Protein AF-A0A349EHI0-F1 (afdb_monomer_lite)

Structure (mmCIF, N/CA/C/O backbone):
data_AF-A0A349EHI0-F1
#
_entry.id   AF-A0A349EHI0-F1
#
loop_
_atom_site.group_PDB
_atom_site.id
_atom_site.type_symbol
_atom_site.label_atom_id
_atom_site.label_alt_id
_atom_site.label_comp_id
_atom_site.label_asym_id
_atom_site.label_entity_id
_atom_site.label_seq_id
_atom_site.pdbx_PDB_ins_code
_atom_site.Cartn_x
_atom_site.Cartn_y
_atom_site.Cartn_z
_atom_site.occupancy
_atom_site.B_iso_or_equiv
_atom_site.auth_seq_id
_atom_site.auth_comp_id
_atom_site.auth_asym_id
_atom_site.auth_atom_id
_atom_site.pdbx_PDB_model_num
ATOM 1 N N . MET A 1 1 ? 39.156 -5.769 6.369 1.00 40.38 1 MET A N 1
ATOM 2 C CA . MET A 1 1 ? 37.749 -6.201 6.213 1.00 40.38 1 MET A CA 1
ATOM 3 C C . MET A 1 1 ? 36.982 -5.033 5.622 1.00 40.38 1 MET A C 1
ATOM 5 O O . MET A 1 1 ? 36.780 -4.041 6.307 1.00 40.38 1 MET A O 1
ATOM 9 N N . HIS A 1 2 ? 36.723 -5.087 4.316 1.00 47.41 2 HIS A N 1
ATOM 10 C CA . HIS A 1 2 ? 36.273 -3.944 3.522 1.00 47.41 2 HIS A CA 1
ATOM 11 C C . HIS A 1 2 ? 34.838 -3.546 3.887 1.00 47.41 2 HIS A C 1
ATOM 13 O O . HIS A 1 2 ? 33.888 -4.242 3.528 1.00 47.41 2 HIS A O 1
ATOM 19 N N . GLN A 1 3 ? 34.696 -2.417 4.585 1.00 51.94 3 GLN A N 1
ATOM 20 C CA . GLN A 1 3 ? 33.461 -1.639 4.611 1.00 51.94 3 GLN A CA 1
ATOM 21 C C . GLN A 1 3 ? 33.205 -1.130 3.187 1.00 51.94 3 GLN A C 1
ATOM 23 O O . GLN A 1 3 ? 33.597 -0.019 2.841 1.00 51.94 3 GLN A O 1
ATOM 28 N N . HIS A 1 4 ? 32.585 -1.948 2.3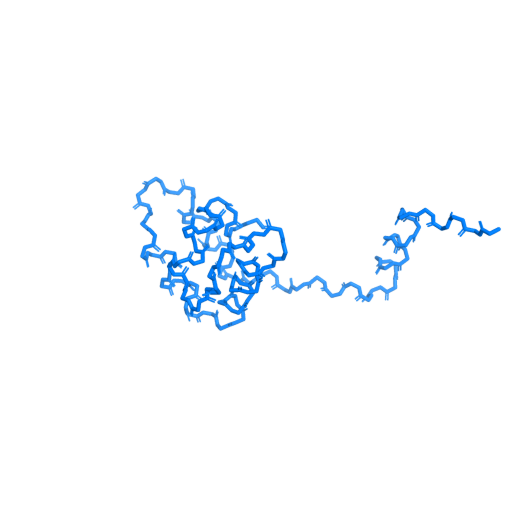36 1.00 54.03 4 HIS A N 1
ATOM 29 C CA . HIS A 1 4 ? 31.960 -1.425 1.126 1.00 54.03 4 HIS A CA 1
ATOM 30 C C . HIS A 1 4 ? 30.824 -0.525 1.601 1.00 54.03 4 HIS A C 1
ATOM 32 O O . HIS A 1 4 ? 29.818 -0.996 2.137 1.00 54.03 4 HIS A O 1
ATOM 38 N N . SER A 1 5 ? 31.053 0.784 1.525 1.00 74.06 5 SER A N 1
ATOM 39 C CA . SER A 1 5 ? 30.063 1.775 1.921 1.00 74.06 5 SER A CA 1
ATOM 40 C C . SER A 1 5 ? 28.777 1.534 1.123 1.00 74.06 5 SER A C 1
ATOM 42 O O . SER A 1 5 ? 28.827 1.219 -0.065 1.00 74.06 5 SER A O 1
ATOM 44 N N . LEU A 1 6 ? 27.613 1.675 1.766 1.00 71.25 6 LEU A N 1
ATOM 45 C CA . LEU A 1 6 ? 26.293 1.553 1.124 1.00 71.25 6 LEU A CA 1
ATOM 46 C C . LEU A 1 6 ? 26.224 2.339 -0.202 1.00 71.25 6 LEU A C 1
ATOM 48 O O . LEU A 1 6 ? 25.610 1.895 -1.168 1.00 71.25 6 LEU A O 1
ATOM 52 N N . HIS A 1 7 ? 26.925 3.472 -0.245 1.00 73.31 7 HIS A N 1
ATOM 53 C CA . HIS A 1 7 ? 27.120 4.316 -1.414 1.00 73.31 7 HIS A CA 1
ATOM 54 C C . HIS A 1 7 ? 27.691 3.564 -2.632 1.00 73.31 7 HIS A C 1
ATOM 56 O O . HIS A 1 7 ? 27.130 3.657 -3.722 1.00 73.31 7 HIS A O 1
ATOM 62 N N . GLU A 1 8 ? 28.753 2.771 -2.469 1.00 77.12 8 GLU A N 1
ATOM 63 C CA . GLU A 1 8 ? 29.341 2.006 -3.580 1.00 77.12 8 GLU A CA 1
ATOM 64 C C . GLU A 1 8 ? 28.412 0.902 -4.085 1.00 77.12 8 GLU A C 1
ATOM 66 O O . GLU A 1 8 ? 28.326 0.669 -5.292 1.00 77.12 8 GLU A O 1
ATOM 71 N N . SER A 1 9 ? 27.679 0.252 -3.177 1.00 71.50 9 SER A N 1
ATOM 72 C CA . SER A 1 9 ? 26.699 -0.777 -3.532 1.00 71.50 9 SER A CA 1
ATOM 73 C C . SER A 1 9 ? 25.537 -0.198 -4.345 1.00 71.50 9 SER A C 1
ATOM 75 O O . SER A 1 9 ? 25.110 -0.817 -5.320 1.00 71.50 9 SER A O 1
ATOM 77 N N . ILE A 1 10 ? 25.068 1.008 -3.999 1.00 76.06 10 ILE A N 1
ATOM 78 C CA . ILE A 1 10 ? 24.027 1.721 -4.755 1.00 76.06 10 ILE A CA 1
ATOM 79 C C . ILE A 1 10 ? 24.551 2.115 -6.142 1.00 76.06 10 ILE A C 1
ATOM 81 O O . ILE A 1 10 ? 23.903 1.806 -7.141 1.00 76.06 10 ILE A O 1
ATOM 85 N N . ILE A 1 11 ? 25.741 2.723 -6.234 1.00 80.12 11 ILE A N 1
ATOM 86 C CA . ILE A 1 11 ? 26.325 3.126 -7.527 1.00 80.12 11 ILE A CA 1
ATOM 87 C C . ILE A 1 11 ? 26.549 1.917 -8.440 1.00 80.12 11 ILE A C 1
ATOM 89 O O . ILE A 1 11 ? 26.224 1.984 -9.625 1.00 80.12 11 ILE A O 1
ATOM 93 N N . ARG A 1 12 ? 27.044 0.791 -7.909 1.00 74.56 12 ARG A N 1
ATOM 94 C CA . ARG A 1 12 ? 27.198 -0.445 -8.692 1.00 74.56 12 ARG A CA 1
ATOM 95 C C . ARG A 1 12 ? 25.870 -0.975 -9.214 1.00 74.56 12 ARG A C 1
ATOM 97 O O . ARG A 1 12 ? 25.820 -1.372 -10.372 1.00 74.56 12 ARG A O 1
ATOM 104 N N . ALA A 1 13 ? 24.823 -0.975 -8.391 1.00 68.44 13 ALA A N 1
ATOM 105 C CA . ALA A 1 13 ? 23.500 -1.444 -8.797 1.00 68.44 13 ALA A CA 1
ATOM 106 C C . ALA A 1 13 ? 22.866 -0.546 -9.877 1.00 68.44 13 ALA A C 1
ATOM 108 O O . ALA A 1 13 ? 22.174 -1.048 -10.765 1.00 68.44 13 ALA A O 1
ATOM 109 N N . PHE A 1 14 ? 23.126 0.768 -9.830 1.00 69.25 14 PHE A N 1
ATOM 110 C CA . PHE A 1 14 ? 22.723 1.710 -10.880 1.00 69.25 14 PHE A CA 1
ATOM 111 C C . PHE A 1 14 ? 23.509 1.479 -12.177 1.00 69.25 14 PHE A C 1
ATOM 113 O O . PHE A 1 14 ? 22.915 1.385 -13.248 1.00 69.25 14 PHE A O 1
ATOM 120 N N . ALA A 1 15 ? 24.834 1.343 -12.087 1.00 70.56 15 ALA A N 1
ATOM 121 C CA . ALA A 1 15 ? 25.711 1.164 -13.244 1.00 70.56 15 ALA A CA 1
ATOM 122 C C . ALA A 1 15 ? 25.545 -0.202 -13.933 1.00 70.56 15 ALA A C 1
ATOM 124 O O . ALA A 1 15 ? 25.774 -0.312 -15.135 1.00 70.56 15 ALA A O 1
ATOM 125 N N . SER A 1 16 ? 25.144 -1.245 -13.198 1.00 70.12 16 SER A N 1
ATOM 126 C CA . SER A 1 16 ? 24.947 -2.589 -13.752 1.00 70.12 16 SER A CA 1
ATOM 127 C C . SER A 1 16 ? 23.611 -2.769 -14.481 1.00 70.12 16 SER A C 1
ATOM 129 O O . SER A 1 16 ? 23.356 -3.855 -15.000 1.00 70.12 16 SER A O 1
ATOM 131 N N . ASN A 1 17 ? 22.746 -1.744 -14.515 1.00 55.06 17 ASN A N 1
ATOM 132 C CA . ASN A 1 17 ? 21.386 -1.811 -15.067 1.00 55.06 17 ASN A CA 1
ATOM 133 C C . ASN A 1 17 ? 20.547 -2.976 -14.478 1.00 55.06 17 ASN A C 1
ATOM 135 O O . ASN A 1 17 ? 19.556 -3.407 -15.070 1.00 55.06 17 ASN A O 1
ATOM 139 N N . GLN A 1 18 ? 20.961 -3.502 -13.315 1.00 58.28 18 GLN A N 1
ATOM 140 C CA . GLN A 1 18 ? 20.286 -4.578 -12.578 1.00 58.28 18 GLN A CA 1
ATOM 141 C C . GLN A 1 18 ? 19.150 -4.042 -11.705 1.00 58.28 18 GLN A C 1
ATOM 143 O O . GLN A 1 18 ? 18.280 -4.804 -11.287 1.00 58.28 18 GLN A O 1
ATOM 148 N N . LEU A 1 19 ? 19.124 -2.730 -11.455 1.00 53.59 19 LEU A N 1
ATOM 149 C CA . LEU A 1 19 ? 17.955 -2.044 -10.928 1.00 53.59 19 LEU A CA 1
ATOM 150 C C . LEU A 1 19 ? 16.919 -1.907 -12.045 1.00 53.59 19 LEU A C 1
ATOM 152 O O . LEU A 1 19 ? 16.882 -0.917 -12.773 1.00 53.59 19 LEU A O 1
ATOM 156 N N . GLN A 1 20 ? 16.053 -2.912 -12.173 1.00 52.09 20 GLN A N 1
ATOM 157 C CA . GLN A 1 20 ? 14.779 -2.722 -12.853 1.00 52.09 20 GLN A CA 1
ATOM 158 C C . GLN A 1 20 ? 13.946 -1.767 -11.999 1.00 52.09 20 GLN A C 1
ATOM 160 O O . GLN A 1 20 ? 13.281 -2.185 -11.052 1.00 52.09 20 GLN A O 1
ATOM 165 N N . LEU A 1 21 ? 14.010 -0.471 -12.315 1.00 47.41 21 LEU A N 1
ATOM 166 C CA . LEU A 1 21 ? 12.973 0.465 -11.902 1.00 47.41 21 LEU A CA 1
ATOM 167 C C . LEU A 1 21 ? 11.659 -0.102 -12.452 1.00 47.41 21 LEU A C 1
ATOM 169 O O . LEU A 1 21 ? 11.534 -0.218 -13.676 1.00 47.41 21 LEU A O 1
ATOM 173 N N . PRO A 1 22 ? 10.718 -0.536 -11.594 1.00 52.53 22 PRO A N 1
ATOM 174 C CA . PRO A 1 22 ? 9.439 -1.010 -12.088 1.00 52.53 22 PRO A CA 1
ATOM 175 C C . PRO A 1 22 ? 8.843 0.113 -12.932 1.00 52.53 22 PRO A C 1
ATOM 177 O O . PRO A 1 22 ? 8.859 1.273 -12.514 1.00 52.53 22 PRO A O 1
ATOM 180 N N . ALA A 1 23 ? 8.386 -0.219 -14.143 1.00 56.06 23 ALA A N 1
ATOM 181 C CA . ALA A 1 23 ? 7.723 0.747 -15.006 1.00 56.06 23 ALA A CA 1
ATOM 182 C C . ALA A 1 23 ? 6.636 1.431 -14.176 1.00 56.06 23 ALA A C 1
ATOM 184 O O . ALA A 1 23 ? 5.751 0.745 -13.666 1.00 56.06 23 ALA A O 1
ATOM 185 N N . PHE A 1 24 ? 6.765 2.745 -13.976 1.00 55.53 24 PHE A N 1
ATOM 186 C CA . PHE A 1 24 ? 5.861 3.510 -13.126 1.00 55.53 24 PHE A CA 1
ATOM 187 C C . PHE A 1 24 ? 4.458 3.366 -13.732 1.00 55.53 24 PHE A C 1
ATOM 189 O O . PHE A 1 24 ? 4.232 3.883 -14.831 1.00 55.53 24 PHE A O 1
ATOM 196 N N . PRO A 1 25 ? 3.541 2.590 -13.121 1.00 64.50 25 PRO A N 1
ATOM 197 C CA . PRO A 1 25 ? 2.308 2.218 -13.797 1.00 64.50 25 PRO A CA 1
ATOM 198 C C . PRO A 1 25 ? 1.511 3.485 -14.101 1.00 64.50 25 PRO A C 1
ATOM 200 O O . PRO A 1 25 ? 1.436 4.380 -13.260 1.00 64.50 25 PRO A O 1
ATOM 203 N N . ALA A 1 26 ? 0.850 3.567 -15.258 1.00 69.25 26 ALA A N 1
ATOM 204 C CA . ALA A 1 26 ? -0.062 4.680 -15.555 1.00 69.25 26 ALA A CA 1
ATOM 205 C C . ALA A 1 26 ? -1.119 4.875 -14.442 1.00 69.25 26 ALA A C 1
ATOM 207 O O . ALA A 1 26 ? -1.615 5.979 -14.218 1.00 69.25 26 ALA A O 1
ATOM 208 N N . VAL A 1 27 ? -1.428 3.800 -13.709 1.00 75.94 27 VAL A N 1
ATOM 209 C CA . VAL A 1 27 ? -2.285 3.800 -12.520 1.00 75.94 27 VAL A CA 1
ATOM 210 C C . VAL A 1 27 ? -1.670 4.582 -11.355 1.00 75.94 27 VAL A C 1
ATOM 212 O O . VAL A 1 27 ? -2.396 5.321 -10.701 1.00 75.94 27 VAL A O 1
ATOM 215 N N . ALA A 1 28 ? -0.355 4.515 -11.130 1.00 73.25 28 ALA A N 1
ATOM 216 C CA . ALA A 1 28 ? 0.319 5.274 -10.073 1.00 73.25 28 ALA A CA 1
ATOM 217 C C . ALA A 1 28 ? 0.229 6.790 -10.310 1.00 73.25 28 ALA A C 1
ATOM 219 O O . ALA A 1 28 ? -0.049 7.542 -9.379 1.00 73.25 28 ALA A O 1
ATOM 220 N N . MET A 1 29 ? 0.366 7.242 -11.563 1.00 79.31 29 MET A N 1
ATOM 221 C CA . MET A 1 29 ? 0.174 8.657 -11.914 1.00 79.31 29 MET A CA 1
ATOM 222 C C . MET A 1 29 ? -1.259 9.127 -11.647 1.00 79.31 29 MET A C 1
ATOM 224 O O . MET A 1 29 ? -1.462 10.182 -11.047 1.00 79.31 29 MET A O 1
ATOM 228 N N . LYS A 1 30 ? -2.255 8.329 -12.048 1.00 80.19 30 LYS A N 1
ATOM 229 C CA . LYS A 1 30 ? -3.668 8.618 -11.759 1.00 80.19 30 LYS A CA 1
ATOM 230 C C . LYS A 1 30 ? -3.941 8.641 -10.257 1.00 80.19 30 LYS A C 1
ATOM 232 O O . LYS A 1 30 ? -4.678 9.505 -9.794 1.00 80.19 30 LYS A O 1
ATOM 237 N N . LEU A 1 31 ? -3.309 7.746 -9.496 1.00 81.44 31 LEU A N 1
ATOM 238 C CA . LEU A 1 31 ? -3.402 7.730 -8.039 1.00 81.44 31 LEU A CA 1
ATOM 239 C C . LEU A 1 31 ? -2.838 9.013 -7.423 1.00 81.44 31 LEU A C 1
ATOM 241 O O . LEU A 1 31 ? -3.486 9.609 -6.567 1.00 81.44 31 LEU A O 1
ATOM 245 N N . GLN A 1 32 ? -1.664 9.465 -7.876 1.00 81.25 32 GLN A N 1
ATOM 246 C CA . GLN A 1 32 ? -1.072 10.721 -7.408 1.00 81.25 32 GLN A CA 1
ATOM 247 C C . GLN A 1 32 ? -1.982 11.916 -7.691 1.00 81.25 32 GLN A C 1
ATOM 249 O O . GLN A 1 32 ? -2.172 12.757 -6.816 1.00 81.25 32 GLN A O 1
ATOM 254 N N . GLN A 1 33 ? -2.576 11.973 -8.884 1.00 84.12 33 GLN A N 1
ATOM 255 C CA . GLN A 1 33 ? -3.535 13.020 -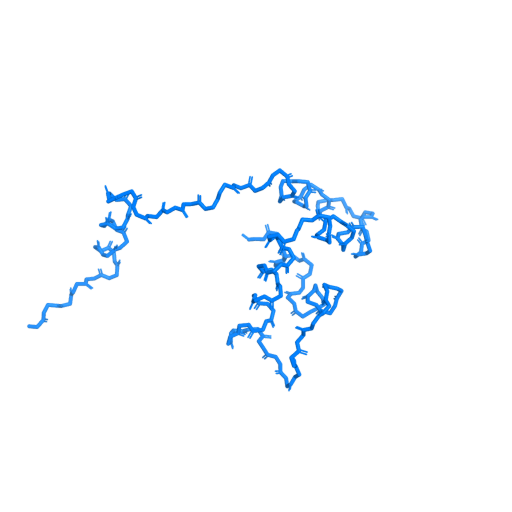9.242 1.00 84.12 33 GLN A CA 1
ATOM 256 C C . GLN A 1 33 ? -4.784 12.970 -8.358 1.00 84.12 33 GLN A C 1
ATOM 258 O O . GLN A 1 33 ? -5.203 13.996 -7.831 1.00 84.12 33 GLN A O 1
ATOM 263 N N . ALA A 1 34 ? -5.345 11.779 -8.138 1.00 85.19 34 ALA A N 1
ATOM 264 C CA . ALA A 1 34 ? -6.511 11.597 -7.281 1.00 85.19 34 ALA A CA 1
ATOM 265 C C . ALA A 1 34 ? -6.222 12.034 -5.835 1.00 85.19 34 ALA A C 1
ATOM 267 O O . ALA A 1 34 ? -7.046 12.690 -5.208 1.00 85.19 34 ALA A O 1
ATOM 268 N N . LEU A 1 35 ? -5.030 11.756 -5.309 1.00 81.88 35 LEU A N 1
ATOM 269 C CA . LEU A 1 35 ? -4.637 12.160 -3.955 1.00 81.88 35 LEU A CA 1
ATOM 270 C C . LEU A 1 35 ? -4.441 13.666 -3.768 1.00 81.88 35 LEU A C 1
ATOM 272 O O . LEU A 1 35 ? -4.446 14.139 -2.631 1.00 81.88 35 LEU A O 1
ATOM 276 N N . GLN A 1 36 ? -4.253 14.411 -4.857 1.00 83.50 36 GLN A N 1
ATOM 277 C CA . GLN A 1 36 ? -4.194 15.872 -4.830 1.00 83.50 36 GLN A CA 1
ATOM 278 C C . GLN A 1 36 ? -5.589 16.512 -4.837 1.00 83.50 36 GLN A C 1
ATOM 280 O O . GLN A 1 36 ? -5.714 17.676 -4.457 1.00 83.50 36 GLN A O 1
ATOM 285 N N . ASP A 1 37 ? -6.633 15.773 -5.229 1.00 85.12 37 ASP A N 1
ATOM 286 C CA . ASP A 1 37 ? -8.012 16.256 -5.194 1.00 85.12 37 ASP A CA 1
ATOM 287 C C . ASP A 1 37 ? -8.632 16.030 -3.798 1.00 85.12 37 ASP A C 1
ATOM 289 O O . ASP A 1 37 ? -8.813 14.884 -3.375 1.00 85.12 37 ASP A O 1
ATOM 293 N N . PRO A 1 38 ? -9.012 17.099 -3.069 1.00 78.19 38 PRO A N 1
ATOM 294 C CA . PRO A 1 38 ? -9.643 16.983 -1.754 1.00 78.19 38 PRO A CA 1
ATOM 295 C C . PRO A 1 38 ? -11.021 16.298 -1.773 1.00 78.19 38 PRO A C 1
ATOM 297 O O . PRO A 1 38 ? -11.549 15.983 -0.707 1.00 78.19 38 PRO A O 1
ATOM 300 N N . LYS A 1 39 ? -11.627 16.073 -2.946 1.00 85.19 39 LYS A N 1
ATOM 301 C CA . LYS A 1 39 ? -12.899 15.349 -3.095 1.00 85.19 39 LYS A CA 1
ATOM 302 C C . LYS A 1 39 ? -12.728 13.837 -3.231 1.00 85.19 39 LYS A C 1
ATOM 304 O O . LYS A 1 39 ? -13.723 13.118 -3.127 1.00 85.19 39 LYS A O 1
ATOM 309 N N . THR A 1 40 ? -11.508 13.356 -3.455 1.00 83.31 40 THR A N 1
ATOM 310 C CA . THR A 1 40 ? -11.241 11.932 -3.660 1.00 83.31 40 THR A CA 1
ATOM 311 C C . THR A 1 40 ? -11.545 11.131 -2.407 1.00 83.31 40 THR A C 1
ATOM 313 O O . THR A 1 40 ? -11.050 11.414 -1.312 1.00 83.31 40 THR A O 1
ATOM 316 N N . ARG A 1 41 ? -12.339 10.075 -2.573 1.00 85.06 41 ARG A N 1
ATOM 317 C CA . ARG A 1 41 ? -12.680 9.146 -1.500 1.00 85.06 41 ARG A CA 1
ATOM 318 C C . ARG A 1 41 ? -11.750 7.942 -1.532 1.00 85.06 41 ARG A C 1
ATOM 320 O O . ARG A 1 41 ? -11.240 7.534 -2.572 1.00 85.06 41 ARG A O 1
ATOM 327 N N . VAL A 1 42 ? -11.605 7.292 -0.379 1.00 82.06 42 VAL A N 1
ATOM 328 C CA . VAL A 1 42 ? -10.847 6.031 -0.254 1.00 82.06 42 VAL A CA 1
ATOM 329 C C . VAL A 1 42 ? -11.374 4.950 -1.205 1.00 82.06 42 VAL A C 1
ATOM 331 O O . VAL A 1 42 ? -10.589 4.180 -1.745 1.00 82.06 42 VAL A O 1
ATOM 334 N N . THR A 1 43 ? -12.685 4.921 -1.450 1.00 86.69 43 THR A N 1
ATOM 335 C CA . THR A 1 43 ? -13.335 3.991 -2.387 1.00 86.69 43 THR A CA 1
ATOM 336 C C . THR A 1 43 ? -12.895 4.199 -3.834 1.00 86.69 43 THR A C 1
ATOM 338 O O . THR A 1 43 ? -12.807 3.235 -4.589 1.00 86.69 43 THR A O 1
ATOM 341 N N . ASP A 1 44 ? -12.588 5.439 -4.219 1.00 86.81 44 ASP A N 1
ATOM 342 C CA . ASP A 1 44 ? -12.158 5.761 -5.581 1.00 86.81 44 ASP A CA 1
ATOM 343 C C . ASP A 1 44 ? -10.731 5.247 -5.804 1.00 86.81 44 ASP A C 1
ATOM 345 O O . ASP A 1 44 ? -10.432 4.620 -6.819 1.00 86.81 44 ASP A O 1
ATOM 349 N N . LEU A 1 45 ? -9.865 5.433 -4.801 1.00 84.94 45 LEU A N 1
ATOM 350 C CA . LEU A 1 45 ? -8.505 4.892 -4.790 1.00 84.94 45 LEU A CA 1
ATOM 351 C C . LEU A 1 45 ? -8.511 3.362 -4.793 1.00 84.94 45 LEU A C 1
ATOM 353 O O . LEU A 1 45 ? -7.760 2.741 -5.540 1.00 84.94 45 LEU A O 1
ATOM 357 N N . GLU A 1 46 ? -9.373 2.749 -3.981 1.00 87.94 46 GLU A N 1
ATOM 358 C CA . GLU A 1 46 ? -9.535 1.297 -3.938 1.00 87.94 46 GLU A CA 1
ATOM 359 C C . GLU A 1 46 ? -9.914 0.734 -5.310 1.00 87.94 46 GLU A C 1
ATOM 361 O O . GLU A 1 46 ? -9.274 -0.211 -5.767 1.00 87.94 46 GLU A O 1
ATOM 366 N N . ALA A 1 47 ? -10.886 1.339 -5.999 1.00 88.12 47 ALA A N 1
ATOM 367 C CA . A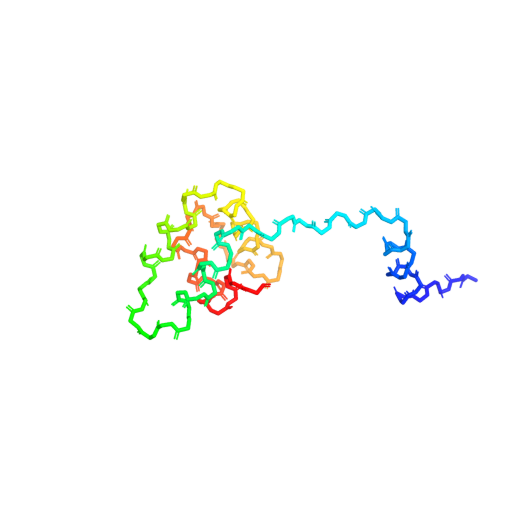LA A 1 47 ? -11.290 0.909 -7.335 1.00 88.12 47 ALA A CA 1
ATOM 368 C C . ALA A 1 47 ? -10.134 0.991 -8.349 1.00 88.12 47 ALA A C 1
ATOM 370 O O . ALA A 1 47 ? -9.948 0.074 -9.150 1.00 88.12 47 ALA A O 1
ATOM 371 N N . MET A 1 48 ? -9.322 2.053 -8.288 1.00 85.94 48 MET A N 1
ATOM 372 C CA . MET A 1 48 ? -8.141 2.197 -9.149 1.00 85.94 48 MET A CA 1
ATOM 373 C C . MET A 1 48 ? -7.074 1.136 -8.854 1.00 85.94 48 MET A C 1
ATOM 375 O O . MET A 1 48 ? -6.504 0.573 -9.785 1.00 85.94 48 MET A O 1
ATOM 379 N N . ILE A 1 49 ? -6.820 0.846 -7.575 1.00 87.69 49 ILE A N 1
ATOM 380 C CA . ILE A 1 49 ? -5.815 -0.137 -7.150 1.00 87.69 49 ILE A CA 1
ATOM 381 C C . ILE A 1 49 ? -6.250 -1.557 -7.504 1.00 87.69 49 ILE A C 1
ATOM 383 O O . ILE A 1 49 ? -5.445 -2.334 -8.002 1.00 87.69 49 ILE A O 1
ATOM 387 N N . VAL A 1 50 ? -7.514 -1.910 -7.261 1.00 87.25 50 VAL A N 1
ATOM 388 C CA . VAL A 1 50 ? -8.048 -3.245 -7.573 1.00 87.25 50 VAL A CA 1
ATOM 389 C C . VAL A 1 50 ? -8.033 -3.515 -9.081 1.00 87.25 50 VAL A C 1
ATOM 391 O O . VAL A 1 50 ? -7.845 -4.659 -9.488 1.00 87.25 50 VAL A O 1
ATOM 394 N N . GLY A 1 51 ? -8.167 -2.474 -9.910 1.00 85.88 51 GLY A N 1
ATOM 395 C CA . GLY A 1 51 ? -8.040 -2.579 -11.365 1.00 85.88 51 GLY A CA 1
ATOM 396 C C . GLY A 1 51 ? -6.644 -2.983 -11.862 1.00 85.88 51 GLY A C 1
ATOM 397 O O . GLY A 1 51 ? -6.519 -3.403 -13.010 1.00 85.88 51 GLY A O 1
ATOM 398 N N . ASP A 1 52 ? -5.609 -2.898 -11.019 1.00 84.88 52 ASP A N 1
ATOM 399 C CA . ASP A 1 52 ? -4.235 -3.292 -11.337 1.00 84.88 52 ASP A CA 1
ATOM 400 C C . ASP A 1 52 ? -3.721 -4.320 -10.317 1.00 84.88 52 ASP A C 1
ATOM 402 O O . ASP A 1 52 ? -3.338 -4.003 -9.189 1.00 84.88 52 ASP A O 1
ATOM 406 N N . GLN A 1 53 ? -3.679 -5.588 -10.730 1.00 83.75 53 GLN A N 1
ATOM 407 C CA . GLN A 1 53 ? -3.265 -6.694 -9.866 1.00 83.75 53 GLN A CA 1
ATOM 408 C C . GLN A 1 53 ? -1.826 -6.540 -9.342 1.00 83.75 53 GLN A C 1
ATOM 410 O O . GLN A 1 53 ? -1.534 -6.943 -8.210 1.00 83.75 53 GLN A O 1
ATOM 415 N N . ALA A 1 54 ? -0.919 -5.968 -10.140 1.00 84.00 54 ALA A N 1
ATOM 416 C CA . ALA A 1 54 ? 0.467 -5.782 -9.733 1.00 84.00 54 ALA A CA 1
ATOM 417 C C . ALA A 1 54 ? 0.557 -4.729 -8.623 1.00 84.00 54 ALA A C 1
ATOM 419 O O . ALA A 1 54 ? 1.209 -4.971 -7.601 1.00 84.00 54 ALA A O 1
ATOM 420 N N . LEU A 1 55 ? -0.158 -3.612 -8.785 1.00 84.25 55 LEU A N 1
ATOM 421 C CA . LEU A 1 55 ? -0.247 -2.554 -7.782 1.00 84.25 55 LEU A CA 1
ATOM 422 C C . LEU A 1 55 ? -0.930 -3.045 -6.499 1.00 84.25 55 LEU A C 1
ATOM 424 O O . LEU A 1 55 ? -0.399 -2.856 -5.403 1.00 84.25 55 LEU A O 1
ATOM 428 N N . ALA A 1 56 ? -2.058 -3.747 -6.623 1.00 88.69 56 ALA A N 1
ATOM 429 C CA . ALA A 1 56 ? -2.765 -4.348 -5.495 1.00 88.69 56 ALA A CA 1
ATOM 430 C C . ALA A 1 56 ? -1.850 -5.273 -4.675 1.00 88.69 56 ALA A C 1
ATOM 432 O O . ALA A 1 56 ? -1.790 -5.182 -3.446 1.00 88.69 56 ALA A O 1
ATOM 433 N N . SER A 1 57 ? -1.081 -6.129 -5.353 1.00 88.94 57 SER A N 1
ATOM 434 C CA . SER A 1 57 ? -0.130 -7.029 -4.701 1.00 88.94 57 SER A CA 1
ATOM 435 C C . SER A 1 57 ? 1.003 -6.268 -4.004 1.00 88.94 57 SER A C 1
ATOM 437 O O . SER A 1 57 ? 1.370 -6.610 -2.880 1.00 88.94 57 SER A O 1
ATOM 439 N N . GLN A 1 58 ? 1.546 -5.220 -4.632 1.00 86.81 58 GLN A N 1
ATOM 440 C CA . GLN A 1 58 ? 2.584 -4.378 -4.028 1.00 86.81 58 GLN A CA 1
ATOM 441 C C . GLN A 1 58 ? 2.090 -3.684 -2.755 1.00 86.81 58 GLN A C 1
ATOM 443 O O . GLN A 1 58 ? 2.764 -3.756 -1.728 1.00 86.81 58 GLN A O 1
ATOM 448 N N . ILE A 1 59 ? 0.894 -3.095 -2.787 1.00 89.06 59 ILE A N 1
ATOM 449 C CA . ILE A 1 59 ? 0.302 -2.399 -1.637 1.00 89.06 59 ILE A CA 1
ATOM 450 C C . ILE A 1 59 ? 0.034 -3.369 -0.480 1.00 89.06 59 ILE A C 1
ATOM 452 O O . ILE A 1 59 ? 0.349 -3.061 0.670 1.00 89.06 59 ILE A O 1
ATOM 456 N N . LEU A 1 60 ? -0.486 -4.568 -0.763 1.00 92.00 60 LEU A N 1
ATOM 457 C CA . LEU A 1 60 ? -0.682 -5.597 0.264 1.00 92.00 60 LEU A CA 1
ATOM 458 C C . LEU A 1 60 ? 0.644 -6.064 0.873 1.00 92.00 60 LEU A C 1
ATOM 460 O O . LEU A 1 60 ? 0.722 -6.245 2.089 1.00 92.00 60 LEU A O 1
ATOM 464 N N . ARG A 1 61 ? 1.697 -6.236 0.064 1.00 90.56 61 ARG A N 1
ATOM 465 C CA . ARG A 1 61 ? 3.034 -6.570 0.583 1.00 90.56 61 ARG A CA 1
ATOM 466 C C . ARG A 1 61 ? 3.595 -5.451 1.454 1.00 90.56 61 ARG A C 1
ATOM 468 O O . ARG A 1 61 ? 4.115 -5.740 2.526 1.00 90.56 61 ARG A O 1
ATOM 475 N N . ALA A 1 62 ? 3.454 -4.195 1.036 1.00 89.75 62 ALA A N 1
ATOM 476 C CA . ALA A 1 62 ? 3.905 -3.044 1.813 1.00 89.75 62 ALA A CA 1
ATOM 477 C C . ALA A 1 62 ? 3.174 -2.955 3.163 1.00 89.75 62 ALA A C 1
ATOM 479 O O . ALA A 1 62 ? 3.822 -2.863 4.205 1.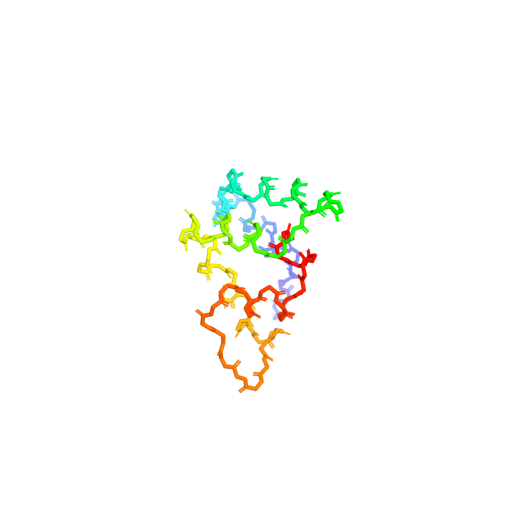00 89.75 62 ALA A O 1
ATOM 480 N N . ALA A 1 63 ? 1.844 -3.091 3.169 1.00 92.31 63 ALA A N 1
ATOM 481 C CA . ALA A 1 63 ? 1.021 -3.035 4.382 1.00 92.31 63 ALA A CA 1
ATOM 482 C C . ALA A 1 63 ? 1.296 -4.170 5.387 1.00 92.31 63 ALA A C 1
ATOM 484 O O . ALA A 1 63 ? 0.990 -4.024 6.571 1.00 92.31 63 ALA A O 1
ATOM 485 N N . ASN A 1 64 ? 1.856 -5.290 4.923 1.00 94.38 64 ASN A N 1
A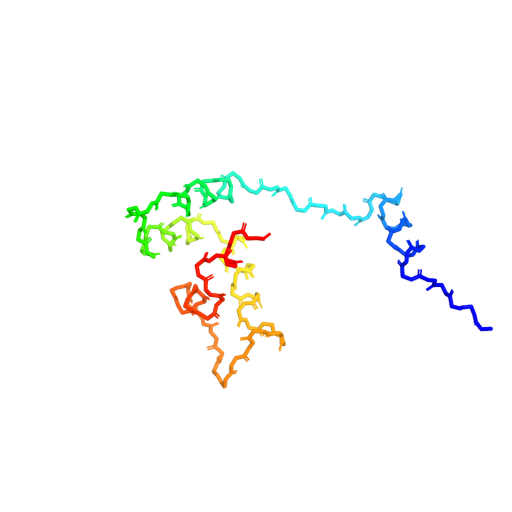TOM 486 C CA . ASN A 1 64 ? 2.272 -6.421 5.756 1.00 94.38 64 ASN A CA 1
ATOM 487 C C . ASN A 1 64 ? 3.793 -6.488 5.975 1.00 94.38 64 ASN A C 1
ATOM 489 O O . ASN A 1 64 ? 4.282 -7.441 6.576 1.00 94.38 64 ASN A O 1
ATOM 493 N N . SER A 1 65 ? 4.558 -5.510 5.485 1.00 93.75 65 SER A N 1
ATOM 494 C CA . SER A 1 65 ? 6.006 -5.475 5.701 1.00 93.75 65 SER A CA 1
ATOM 495 C C . SER A 1 65 ? 6.335 -5.200 7.166 1.00 93.75 65 SER A C 1
ATOM 497 O O . SER A 1 65 ? 5.538 -4.603 7.886 1.00 93.75 65 SER A O 1
ATOM 499 N N . SER A 1 66 ? 7.537 -5.577 7.605 1.00 88.00 66 SER A N 1
ATOM 500 C CA . SER A 1 66 ? 7.981 -5.396 8.994 1.00 88.00 66 SER A CA 1
ATOM 501 C C . SER A 1 66 ? 7.861 -3.961 9.512 1.00 88.00 66 SER A C 1
ATOM 503 O O . SER A 1 66 ? 7.663 -3.770 10.708 1.00 88.00 66 SER A O 1
ATOM 505 N N . LEU A 1 67 ? 7.943 -2.974 8.616 1.00 87.56 67 LEU A N 1
ATOM 506 C CA . LEU A 1 67 ? 7.814 -1.556 8.935 1.00 87.56 67 LEU A CA 1
ATOM 507 C C . LEU A 1 67 ? 6.370 -1.141 9.265 1.00 87.56 67 LEU A C 1
ATOM 509 O O . LEU A 1 67 ? 6.169 -0.283 10.119 1.00 87.56 67 LEU A O 1
ATOM 513 N N . TYR A 1 68 ? 5.378 -1.738 8.599 1.00 87.31 68 TYR A N 1
ATOM 514 C CA . TYR A 1 68 ? 3.968 -1.337 8.705 1.00 87.31 68 TYR A CA 1
ATOM 515 C C . TYR A 1 68 ? 3.064 -2.403 9.340 1.00 87.31 68 TYR A C 1
ATOM 517 O O . TYR A 1 68 ? 1.905 -2.111 9.637 1.00 87.31 68 TYR A O 1
ATOM 525 N N . GLN A 1 69 ? 3.544 -3.636 9.527 1.00 87.00 69 GLN A N 1
ATOM 526 C CA . GLN A 1 69 ? 2.727 -4.741 10.021 1.00 87.00 69 GLN A CA 1
ATOM 527 C C . GLN A 1 69 ? 2.185 -4.450 11.426 1.00 87.00 69 GLN A C 1
ATOM 529 O O . GLN A 1 69 ? 2.899 -4.013 12.325 1.00 87.00 69 GLN A O 1
ATOM 534 N N . GLY A 1 70 ? 0.893 -4.714 11.605 1.00 85.38 70 GLY A N 1
ATOM 535 C CA . GLY A 1 70 ? 0.249 -4.725 12.914 1.00 85.38 70 GLY A CA 1
ATOM 536 C C . GLY A 1 70 ? 0.075 -6.153 13.426 1.00 85.38 70 GLY A C 1
ATOM 537 O O . GLY A 1 70 ? 0.615 -7.102 12.869 1.00 85.38 70 GLY A O 1
ATOM 538 N N . LEU A 1 71 ? -0.775 -6.321 14.438 1.00 86.94 71 LEU A N 1
ATOM 539 C CA . LEU A 1 71 ? -1.086 -7.640 15.009 1.00 86.94 71 LEU A CA 1
ATOM 540 C C . LEU A 1 71 ? -1.785 -8.595 14.026 1.00 86.94 71 LEU A C 1
ATOM 542 O O . LEU A 1 71 ? -1.755 -9.806 14.212 1.00 86.94 71 LEU A O 1
ATOM 546 N N . GLN A 1 72 ? -2.455 -8.058 13.003 1.00 91.75 72 GLN A N 1
ATOM 547 C CA . GLN A 1 72 ? -3.239 -8.837 12.044 1.00 91.75 72 GLN A CA 1
ATOM 548 C C . GLN A 1 72 ? -2.714 -8.678 10.623 1.00 91.75 72 GLN A C 1
ATOM 550 O O . GLN A 1 72 ? -2.476 -7.553 10.175 1.00 91.75 72 GLN A O 1
ATOM 555 N N . HIS A 1 73 ? -2.651 -9.792 9.895 1.00 93.00 73 HIS A N 1
ATOM 556 C CA . HIS A 1 73 ? -2.333 -9.820 8.472 1.00 93.00 73 HIS A CA 1
ATOM 557 C C . HIS A 1 73 ? -3.459 -9.189 7.630 1.00 93.00 73 HIS A C 1
ATOM 559 O O . HIS A 1 73 ? -4.639 -9.495 7.815 1.00 93.00 73 HIS A O 1
ATOM 565 N N . ILE A 1 74 ? -3.102 -8.309 6.693 1.00 95.00 74 ILE A N 1
ATOM 566 C CA . ILE A 1 74 ? -4.037 -7.613 5.800 1.00 95.00 74 ILE A CA 1
ATOM 567 C C . ILE A 1 74 ? -4.195 -8.357 4.485 1.00 95.00 74 ILE A C 1
ATOM 569 O O . ILE A 1 74 ? -3.216 -8.697 3.829 1.00 95.00 74 ILE A O 1
ATOM 573 N N . THR A 1 75 ? -5.447 -8.530 4.069 1.00 94.62 75 THR A N 1
ATOM 574 C CA . THR A 1 75 ? -5.819 -9.211 2.819 1.00 94.62 75 THR A CA 1
ATOM 575 C C . THR A 1 75 ? -6.669 -8.353 1.880 1.00 94.62 75 THR A C 1
ATOM 577 O O . THR A 1 75 ? -6.979 -8.785 0.777 1.00 94.62 75 THR A O 1
ATOM 580 N N . THR A 1 76 ? -7.045 -7.137 2.287 1.00 92.94 76 THR A N 1
ATOM 581 C CA . THR A 1 76 ? -7.936 -6.248 1.519 1.00 92.94 76 THR A CA 1
ATOM 582 C C . THR A 1 76 ? -7.284 -4.891 1.288 1.00 92.94 76 THR A C 1
ATOM 584 O O . THR A 1 76 ? -6.673 -4.353 2.217 1.00 92.94 76 THR A O 1
ATOM 587 N N . ILE A 1 77 ? -7.502 -4.295 0.115 1.00 92.00 77 ILE A N 1
ATOM 588 C CA . ILE A 1 77 ? -6.948 -2.983 -0.248 1.00 92.00 77 ILE A CA 1
ATOM 589 C C . ILE A 1 77 ? -7.429 -1.882 0.693 1.00 92.00 77 ILE A C 1
ATOM 591 O O . ILE A 1 77 ? -6.603 -1.139 1.211 1.00 92.00 77 ILE A O 1
ATOM 595 N N . GLN A 1 78 ? -8.720 -1.832 1.020 1.00 90.31 78 GLN A N 1
ATOM 596 C CA . GLN A 1 78 ? -9.243 -0.843 1.962 1.00 90.31 78 GLN A CA 1
ATOM 597 C C . GLN A 1 78 ? -8.490 -0.839 3.307 1.00 90.31 78 GLN A C 1
ATOM 599 O O . GLN A 1 78 ? -8.026 0.204 3.767 1.00 90.31 78 GLN A O 1
ATOM 604 N N . LYS A 1 79 ? -8.294 -2.014 3.926 1.00 91.56 79 LYS A N 1
ATOM 605 C CA . LYS A 1 79 ? -7.516 -2.132 5.175 1.00 91.56 79 LYS A CA 1
ATOM 606 C C . LYS A 1 79 ? -6.038 -1.782 4.985 1.00 91.56 79 LYS A C 1
ATOM 608 O O . LYS A 1 79 ? -5.431 -1.249 5.911 1.00 91.56 79 LYS A O 1
ATOM 613 N N . ALA A 1 80 ? -5.463 -2.064 3.815 1.00 91.75 80 ALA A N 1
ATOM 614 C CA . ALA A 1 80 ? -4.090 -1.682 3.496 1.00 91.75 80 ALA A CA 1
ATOM 615 C C . ALA A 1 80 ? -3.942 -0.154 3.423 1.00 91.75 80 ALA A C 1
ATOM 617 O O . ALA A 1 80 ? -3.035 0.391 4.045 1.00 91.75 80 ALA A O 1
ATOM 618 N N . ILE A 1 81 ? -4.880 0.542 2.768 1.00 89.31 81 ILE A N 1
ATOM 619 C CA . ILE A 1 81 ? -4.916 2.011 2.700 1.00 89.31 81 ILE A CA 1
ATOM 620 C C . ILE A 1 81 ? -5.051 2.618 4.100 1.00 89.31 81 ILE A C 1
ATOM 622 O O . ILE A 1 81 ? -4.344 3.568 4.424 1.00 89.31 81 ILE A O 1
ATOM 626 N N . ILE A 1 82 ? -5.917 2.060 4.953 1.00 89.12 82 ILE A N 1
ATOM 627 C CA . ILE A 1 82 ? -6.083 2.531 6.338 1.00 89.12 82 ILE A CA 1
ATOM 628 C C . ILE A 1 82 ? -4.782 2.369 7.136 1.00 89.12 82 ILE A C 1
ATOM 630 O O . ILE A 1 82 ? -4.419 3.259 7.899 1.00 89.12 82 ILE A O 1
ATOM 634 N N . ARG A 1 83 ? -4.072 1.248 6.962 1.00 89.62 83 ARG A N 1
ATOM 635 C CA . ARG A 1 83 ? -2.830 0.957 7.690 1.00 89.62 83 ARG A CA 1
ATOM 636 C C . ARG A 1 83 ? -1.650 1.810 7.247 1.00 89.62 83 ARG A C 1
ATOM 638 O O . ARG A 1 83 ? -0.919 2.312 8.091 1.00 89.62 83 ARG A O 1
ATOM 645 N N . LEU A 1 84 ? -1.455 1.936 5.938 1.00 88.25 84 LEU A N 1
ATOM 646 C CA . LEU A 1 84 ? -0.376 2.739 5.364 1.00 88.25 84 LEU A CA 1
ATOM 647 C C . LEU A 1 84 ? -0.663 4.238 5.526 1.00 88.25 84 LEU A C 1
ATOM 649 O O . LEU A 1 84 ? 0.251 5.042 5.681 1.00 88.25 84 LEU A O 1
ATOM 653 N N . GLY A 1 85 ? -1.942 4.610 5.524 1.00 84.44 85 GLY A N 1
ATOM 654 C CA . GLY A 1 85 ? -2.389 5.986 5.408 1.00 84.44 85 GLY A CA 1
ATOM 655 C C . GLY A 1 85 ? -2.414 6.435 3.947 1.00 84.44 85 GLY A C 1
ATOM 656 O O . GLY A 1 85 ? -1.536 6.110 3.151 1.00 84.44 85 GLY A O 1
ATOM 657 N N . ILE A 1 86 ? -3.417 7.244 3.602 1.00 73.75 86 ILE A N 1
ATOM 658 C CA . ILE A 1 86 ? -3.726 7.687 2.230 1.00 73.75 86 ILE A CA 1
ATOM 659 C C . ILE A 1 86 ? -2.505 8.278 1.494 1.00 73.75 86 ILE A C 1
ATOM 661 O O . ILE A 1 86 ? -2.330 8.037 0.305 1.00 73.75 86 ILE A O 1
ATOM 665 N N . ARG A 1 87 ? -1.623 9.003 2.196 1.00 67.81 87 ARG A N 1
ATOM 666 C CA . ARG A 1 87 ? -0.428 9.628 1.595 1.00 67.81 87 ARG A CA 1
ATOM 667 C C . ARG A 1 87 ? 0.690 8.640 1.253 1.00 67.81 87 ARG A C 1
ATOM 669 O O . ARG A 1 87 ? 1.429 8.883 0.309 1.00 67.81 87 ARG A O 1
ATOM 676 N N . GLN A 1 88 ? 0.806 7.540 1.992 1.00 70.75 88 GLN A N 1
ATOM 677 C CA . GLN A 1 88 ? 1.868 6.547 1.789 1.00 70.75 88 GLN A CA 1
ATOM 678 C C . GLN A 1 88 ? 1.553 5.583 0.638 1.00 70.75 88 GLN A C 1
ATOM 680 O O . GLN A 1 88 ? 2.444 4.926 0.125 1.00 70.75 88 GLN A O 1
ATOM 685 N N . VAL A 1 89 ? 0.291 5.507 0.201 1.00 69.00 89 VAL A N 1
ATOM 686 C CA . VAL A 1 89 ? -0.153 4.603 -0.877 1.00 69.00 89 VAL A CA 1
ATOM 687 C C . VAL A 1 89 ? 0.369 5.022 -2.261 1.00 69.00 89 VAL A C 1
ATOM 689 O O . VAL A 1 89 ? 0.384 4.210 -3.180 1.00 69.00 89 VAL A O 1
ATOM 692 N N . ALA A 1 90 ? 0.811 6.270 -2.421 1.00 61.75 90 ALA A N 1
ATOM 693 C CA . ALA A 1 90 ? 1.283 6.810 -3.698 1.00 61.75 90 ALA A CA 1
ATOM 694 C C . ALA A 1 90 ? 2.722 7.332 -3.678 1.00 61.75 90 ALA A C 1
ATOM 696 O O . ALA A 1 90 ? 3.095 8.116 -4.557 1.00 61.75 90 ALA A O 1
ATOM 697 N N . THR A 1 91 ? 3.483 6.950 -2.652 1.00 55.97 91 THR A N 1
ATOM 698 C CA . THR A 1 91 ? 4.924 7.215 -2.550 1.00 55.97 91 THR A CA 1
ATOM 699 C C . THR A 1 91 ? 5.683 6.005 -3.072 1.00 55.97 91 THR A C 1
ATOM 701 O O . THR A 1 91 ? 6.674 6.217 -3.801 1.00 55.97 91 THR A O 1
#

Foldseek 3Di:
DDPPDPVNVVVCCVVVVVPPPPPCDPLLVVLVVLLVDPPRDLVNNQVSQVVDPVLVVVLLCVCCDPVQNDPDRD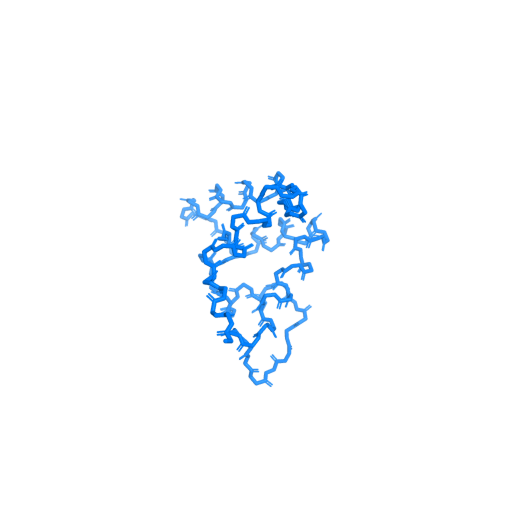DGPSVSCVRCPSVNSND

pLDDT: mean 78.67, std 13.2, range [40.38, 95.0]

Secondary structure (DSSP, 8-state):
-----HHHHHHHHHHTT--------HHHHHHHHHHH-TT--HHHHHHHHHT-HHHHHHHHHHHTSTTT--SS---SHHHHHHHH-TTGGG-

Sequence (91 aa):
MHQHSLHESIIRAFASNQLQLPAFPAVAMKLQQALQDPKTRVTDLEAMIVGDQALASQILRAANSSLYQGLQHITTIQKAIIRLGIRQVAT

Radius of gyration: 16.4 Å; chains: 1; bounding box: 51×27×31 Å